Protein AF-A0A1V5VWA5-F1 (afdb_monomer)

Mean predicted aligned error: 16.29 Å

Structure (mmCIF, N/CA/C/O backbone):
data_AF-A0A1V5VWA5-F1
#
_entry.id   AF-A0A1V5VWA5-F1
#
loop_
_atom_site.group_PDB
_atom_site.id
_atom_site.type_symbol
_atom_site.label_atom_id
_atom_site.label_alt_id
_atom_site.label_comp_id
_atom_site.label_asym_id
_atom_site.label_entity_id
_atom_site.label_seq_id
_atom_site.pdbx_PDB_ins_code
_atom_site.Cartn_x
_atom_site.Cartn_y
_atom_site.Cartn_z
_atom_site.occupancy
_atom_site.B_iso_or_equiv
_atom_site.auth_seq_id
_atom_site.auth_comp_id
_atom_site.auth_asym_id
_atom_site.auth_atom_id
_atom_site.pdbx_PDB_model_num
ATOM 1 N N . MET A 1 1 ? 55.933 3.836 -79.580 1.00 39.06 1 MET A N 1
ATOM 2 C CA . MET A 1 1 ? 55.077 2.825 -78.925 1.00 39.06 1 MET A CA 1
ATOM 3 C C . MET A 1 1 ? 55.532 2.744 -77.473 1.00 39.06 1 MET A C 1
ATOM 5 O O . MET A 1 1 ? 56.683 2.405 -77.241 1.00 39.06 1 MET A O 1
ATOM 9 N N . TYR A 1 2 ? 54.707 3.218 -76.536 1.00 35.16 2 TYR A N 1
ATOM 10 C CA . TYR A 1 2 ? 55.051 3.360 -75.115 1.00 35.16 2 TYR A CA 1
ATOM 11 C C . TYR A 1 2 ? 54.759 2.062 -74.352 1.00 35.16 2 TYR A C 1
ATOM 13 O O . TYR A 1 2 ? 53.716 1.446 -74.555 1.00 35.16 2 TYR A O 1
ATOM 21 N N . GLN A 1 3 ? 55.692 1.661 -73.489 1.00 37.62 3 GLN A N 1
ATOM 22 C CA . GLN A 1 3 ? 55.556 0.546 -72.551 1.00 37.62 3 GLN A CA 1
ATOM 23 C C . GLN A 1 3 ? 54.723 0.991 -71.342 1.00 37.62 3 GLN A C 1
ATOM 25 O O . GLN A 1 3 ? 55.056 1.990 -70.708 1.00 37.62 3 GLN A O 1
ATOM 30 N N . PHE A 1 4 ? 53.697 0.221 -70.983 1.00 39.69 4 PHE A N 1
ATOM 31 C CA . PHE A 1 4 ? 53.051 0.301 -69.673 1.00 39.69 4 PHE A CA 1
ATOM 32 C C . PHE A 1 4 ? 53.067 -1.094 -69.046 1.00 39.69 4 PHE A C 1
ATOM 34 O O . PHE A 1 4 ? 52.320 -1.981 -69.455 1.00 39.69 4 PHE A O 1
ATOM 41 N N . GLN A 1 5 ? 53.945 -1.298 -68.062 1.00 42.41 5 GLN A N 1
ATOM 42 C CA . GLN A 1 5 ? 53.909 -2.476 -67.199 1.00 42.41 5 GLN A CA 1
ATOM 43 C C . GLN A 1 5 ? 52.698 -2.374 -66.266 1.00 42.41 5 GLN A C 1
ATOM 45 O O . GLN A 1 5 ? 52.614 -1.482 -65.421 1.00 42.41 5 GLN A O 1
ATOM 50 N N . LYS A 1 6 ? 51.754 -3.305 -66.411 1.00 40.16 6 LYS A N 1
ATOM 51 C CA . LYS A 1 6 ? 50.620 -3.472 -65.501 1.00 40.16 6 LYS A CA 1
ATOM 52 C C . LYS A 1 6 ? 51.063 -4.359 -64.333 1.00 40.16 6 LYS A C 1
ATOM 54 O O . LYS A 1 6 ? 51.075 -5.580 -64.454 1.00 40.16 6 LYS A O 1
ATOM 59 N N . ASN A 1 7 ? 51.437 -3.747 -63.209 1.00 40.97 7 ASN A N 1
ATOM 60 C CA . ASN A 1 7 ? 51.659 -4.471 -61.955 1.00 40.97 7 ASN A CA 1
ATOM 61 C C . ASN A 1 7 ? 50.328 -5.066 -61.478 1.00 40.97 7 ASN A C 1
ATOM 63 O O . ASN A 1 7 ? 49.482 -4.362 -60.929 1.00 40.97 7 ASN A O 1
ATOM 67 N N . THR A 1 8 ? 50.141 -6.362 -61.713 1.00 38.56 8 THR A N 1
ATOM 68 C CA . THR A 1 8 ? 49.009 -7.126 -61.186 1.00 38.56 8 THR A CA 1
ATOM 69 C C . THR A 1 8 ? 49.463 -7.711 -59.855 1.00 38.56 8 THR A C 1
ATOM 71 O O . THR A 1 8 ? 50.294 -8.612 -59.837 1.00 38.56 8 THR A O 1
ATOM 74 N N . LYS A 1 9 ? 48.997 -7.142 -58.739 1.00 38.94 9 LYS A N 1
ATOM 75 C CA . LYS A 1 9 ? 49.195 -7.747 -57.418 1.00 38.94 9 LYS A CA 1
ATOM 76 C C . LYS A 1 9 ? 48.182 -8.878 -57.265 1.00 38.94 9 LYS A C 1
ATOM 78 O O . LYS A 1 9 ? 46.990 -8.662 -57.472 1.00 38.94 9 LYS A O 1
ATOM 83 N N . GLU A 1 10 ? 48.687 -10.065 -56.956 1.00 39.09 10 GLU A N 1
ATOM 84 C CA . GLU A 1 10 ? 47.902 -11.242 -56.599 1.00 39.09 10 GLU A CA 1
ATOM 85 C C . GLU A 1 10 ? 46.971 -10.913 -55.425 1.00 39.09 10 GLU A C 1
ATOM 87 O O . GLU A 1 10 ? 47.389 -10.339 -54.419 1.00 39.09 10 GLU A O 1
ATOM 92 N N . SER A 1 11 ? 45.691 -11.243 -55.590 1.00 41.56 11 SER A N 1
ATOM 93 C CA . SER A 1 11 ? 44.671 -11.113 -54.557 1.00 41.56 11 SER A CA 1
ATOM 94 C C . SER A 1 11 ? 44.730 -12.356 -53.678 1.00 41.56 11 SER A C 1
ATOM 96 O O . SER A 1 11 ? 44.179 -13.394 -54.039 1.00 41.56 11 SER A O 1
ATOM 98 N N . THR A 1 12 ? 45.401 -12.275 -52.533 1.00 47.00 12 THR A N 1
ATOM 99 C CA . THR A 1 12 ? 45.178 -13.233 -51.450 1.00 47.00 12 THR A CA 1
ATOM 100 C C . THR A 1 12 ? 43.812 -12.926 -50.855 1.00 47.00 12 THR A C 1
ATOM 102 O O . THR A 1 12 ? 43.622 -11.919 -50.176 1.00 47.00 12 THR A O 1
ATOM 105 N N . ASP A 1 13 ? 42.847 -13.776 -51.188 1.00 48.12 13 ASP A N 1
ATOM 106 C CA . ASP A 1 13 ? 41.480 -13.760 -50.683 1.00 48.12 13 ASP A CA 1
ATOM 107 C C . ASP A 1 13 ? 41.484 -14.061 -49.174 1.00 48.12 13 ASP A C 1
ATOM 109 O O . ASP A 1 13 ? 41.321 -15.193 -48.724 1.00 48.12 13 ASP A O 1
ATOM 113 N N . THR A 1 14 ? 41.761 -13.043 -48.359 1.00 49.44 14 THR A N 1
ATOM 114 C CA . THR A 1 14 ? 41.404 -13.059 -46.941 1.00 49.44 14 THR A CA 1
ATOM 115 C C . THR A 1 14 ? 39.908 -12.824 -46.853 1.00 49.44 14 THR A C 1
ATOM 117 O O . THR A 1 14 ? 39.456 -11.682 -46.754 1.00 49.44 14 THR A O 1
ATOM 120 N N . THR A 1 15 ? 39.137 -13.909 -46.887 1.00 46.50 15 THR A N 1
ATOM 121 C CA . THR A 1 15 ? 37.732 -13.882 -46.487 1.00 46.50 15 THR A CA 1
ATOM 122 C C . THR A 1 15 ? 37.683 -13.441 -45.025 1.00 46.50 15 THR A C 1
ATOM 124 O O . THR A 1 15 ? 37.960 -14.215 -44.108 1.00 46.50 15 THR A O 1
ATOM 127 N N . VAL A 1 16 ? 37.398 -12.160 -44.797 1.00 48.75 16 VAL A N 1
ATOM 128 C CA . VAL A 1 16 ? 37.129 -11.630 -43.462 1.00 48.75 16 VAL A CA 1
ATOM 129 C C . VAL A 1 16 ? 35.810 -12.249 -43.016 1.00 48.75 16 VAL A C 1
ATOM 131 O O . VAL A 1 16 ? 34.738 -11.854 -43.470 1.00 48.75 16 VAL A O 1
ATOM 134 N N . VAL A 1 17 ? 35.885 -13.267 -42.160 1.00 53.00 17 VAL A N 1
ATOM 135 C CA . VAL A 1 17 ? 34.711 -13.786 -41.462 1.00 53.00 17 VAL A CA 1
ATOM 136 C C . VAL A 1 17 ? 34.315 -12.726 -40.443 1.00 53.00 17 VAL A C 1
ATOM 138 O O . VAL A 1 17 ? 34.928 -12.601 -39.384 1.00 53.00 17 VAL A O 1
ATOM 141 N N . TYR A 1 18 ? 33.313 -11.922 -40.788 1.00 49.72 18 TYR A N 1
ATOM 142 C CA . TYR A 1 18 ? 32.659 -11.059 -39.817 1.00 49.72 18 TYR A CA 1
ATOM 143 C C . TYR A 1 18 ? 31.981 -11.958 -38.774 1.00 49.72 18 TYR A C 1
ATOM 145 O O . TYR A 1 18 ? 31.230 -12.858 -39.162 1.00 49.72 18 TYR A O 1
ATOM 153 N N . PRO A 1 19 ? 32.233 -11.770 -37.467 1.00 48.94 19 PRO A N 1
ATOM 154 C CA . PRO A 1 19 ? 31.490 -12.496 -36.450 1.00 48.94 19 PRO A CA 1
ATOM 155 C C . PRO A 1 19 ? 29.997 -12.182 -36.613 1.00 48.94 19 PRO A C 1
ATOM 157 O O . PRO A 1 19 ? 29.587 -11.027 -36.584 1.00 48.94 19 PRO A O 1
ATOM 160 N N . THR A 1 20 ? 29.183 -13.221 -36.798 1.00 52.25 20 THR A N 1
ATOM 161 C CA . THR A 1 20 ? 27.718 -13.156 -36.968 1.00 52.25 20 THR A CA 1
ATOM 162 C C . THR A 1 20 ? 26.960 -12.828 -35.678 1.00 52.25 20 THR A C 1
ATOM 164 O O . THR A 1 20 ? 25.744 -12.991 -35.619 1.00 52.25 20 THR A O 1
ATOM 167 N N . SER A 1 21 ? 27.645 -12.386 -34.625 1.00 49.62 21 SER A N 1
ATOM 168 C CA . SER A 1 21 ? 26.987 -11.816 -33.455 1.00 49.62 21 SER A CA 1
ATOM 169 C C . SER A 1 21 ? 26.720 -10.343 -33.739 1.00 49.62 21 SER A C 1
ATOM 171 O O . SER A 1 21 ? 27.591 -9.495 -33.543 1.00 49.62 21 SER A O 1
ATOM 173 N N . ASP A 1 22 ? 25.528 -10.065 -34.253 1.00 52.22 22 ASP A N 1
ATOM 174 C CA . ASP A 1 22 ? 24.987 -8.716 -34.346 1.00 52.22 22 ASP A CA 1
ATOM 17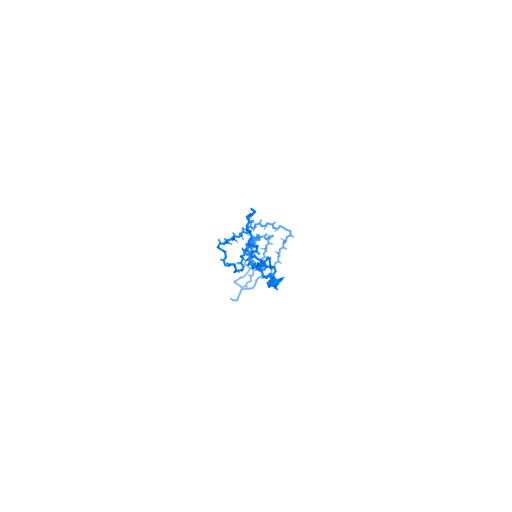5 C C . ASP A 1 22 ? 25.103 -8.029 -32.964 1.00 52.22 22 ASP A C 1
ATOM 177 O O . ASP A 1 22 ? 24.532 -8.533 -31.991 1.00 52.22 22 ASP A O 1
ATOM 181 N N . PRO A 1 23 ? 25.847 -6.915 -32.827 1.00 47.56 23 PRO A N 1
ATOM 182 C CA . PRO A 1 23 ? 25.954 -6.186 -31.563 1.00 47.56 23 PRO A CA 1
ATOM 183 C C . PRO A 1 23 ? 24.625 -5.534 -31.140 1.00 47.56 23 PRO A C 1
ATOM 185 O O . PRO A 1 23 ? 24.562 -4.919 -30.078 1.00 47.56 23 PRO A O 1
ATOM 188 N N . ALA A 1 24 ? 23.561 -5.664 -31.941 1.00 48.69 24 ALA A N 1
ATOM 189 C CA . ALA A 1 24 ? 22.227 -5.165 -31.632 1.00 48.69 24 ALA A CA 1
ATOM 190 C C . ALA A 1 24 ? 21.428 -6.016 -30.623 1.00 48.69 24 ALA A C 1
ATOM 192 O O . ALA A 1 24 ? 20.302 -5.641 -30.293 1.00 48.69 24 ALA A O 1
ATOM 193 N N . TYR A 1 25 ? 21.972 -7.115 -30.081 1.00 46.72 25 TYR A N 1
ATOM 194 C CA . TYR A 1 25 ? 21.389 -7.748 -28.888 1.00 46.72 25 TYR A CA 1
ATOM 195 C C . TYR A 1 25 ? 21.770 -6.951 -27.637 1.00 46.72 25 TYR A C 1
ATOM 197 O O . TYR A 1 25 ? 22.625 -7.327 -26.841 1.00 46.72 25 TYR A O 1
ATOM 205 N N . GLN A 1 26 ? 21.131 -5.793 -27.514 1.00 53.62 26 GLN A N 1
ATOM 206 C CA . GLN A 1 26 ? 21.239 -4.895 -26.380 1.00 53.62 26 GLN A CA 1
ATOM 207 C C . GLN A 1 26 ? 20.485 -5.527 -25.199 1.00 53.62 26 GLN A C 1
ATOM 209 O O . GLN A 1 26 ? 19.254 -5.546 -25.180 1.00 53.62 26 GLN A O 1
ATOM 214 N N . GLU A 1 27 ? 21.205 -6.088 -24.223 1.00 54.00 27 GLU A N 1
ATOM 215 C CA . GLU A 1 27 ? 20.581 -6.517 -22.969 1.00 54.00 27 GLU A CA 1
ATOM 216 C C . GLU A 1 27 ? 20.116 -5.274 -22.199 1.00 54.00 27 GLU A C 1
ATOM 218 O O . GLU A 1 27 ? 20.910 -4.480 -21.689 1.00 54.00 27 GLU A O 1
ATOM 223 N N . LEU A 1 28 ? 18.798 -5.083 -22.162 1.00 61.59 28 LEU A N 1
ATOM 224 C CA . LEU A 1 28 ? 18.144 -4.030 -21.398 1.00 61.59 28 LEU A CA 1
ATOM 225 C C . LEU A 1 28 ? 17.888 -4.542 -19.983 1.00 61.59 28 LEU A C 1
ATOM 227 O O . LEU A 1 28 ? 17.093 -5.464 -19.782 1.00 61.59 28 LEU A O 1
ATOM 231 N N . THR A 1 29 ? 18.506 -3.916 -18.987 1.00 65.50 29 THR A N 1
ATOM 232 C CA . THR A 1 29 ? 18.150 -4.180 -17.591 1.00 65.50 29 THR A CA 1
ATOM 233 C C . THR A 1 29 ? 17.005 -3.261 -17.201 1.00 65.50 29 THR A C 1
ATOM 235 O O . THR A 1 29 ? 17.116 -2.041 -17.309 1.00 65.50 29 THR A O 1
ATOM 238 N N . THR A 1 30 ? 15.896 -3.846 -16.742 1.00 72.25 30 THR A N 1
ATOM 239 C CA . THR A 1 30 ? 14.743 -3.089 -16.240 1.00 72.25 30 THR A CA 1
ATOM 240 C C . THR A 1 30 ? 14.623 -3.263 -14.732 1.00 72.25 30 THR A C 1
ATOM 242 O O . THR A 1 30 ? 14.401 -4.371 -14.244 1.00 72.25 30 THR A O 1
ATOM 245 N N . HIS A 1 31 ? 14.717 -2.164 -13.990 1.00 76.62 31 HIS A N 1
ATOM 246 C CA . HIS A 1 31 ? 14.428 -2.133 -12.557 1.00 76.62 31 HIS A CA 1
ATOM 247 C C . HIS A 1 31 ? 13.035 -1.557 -12.329 1.00 76.62 31 HIS A C 1
ATOM 249 O O . HIS A 1 31 ? 12.760 -0.444 -12.770 1.00 76.62 31 HIS A O 1
ATOM 255 N N . ILE A 1 32 ? 12.171 -2.299 -11.631 1.00 79.12 32 ILE A N 1
ATOM 256 C CA . ILE A 1 32 ? 10.800 -1.880 -11.319 1.00 79.12 32 ILE A CA 1
ATOM 257 C C . ILE A 1 32 ? 10.650 -1.749 -9.803 1.00 79.12 32 ILE A C 1
ATOM 259 O O . ILE A 1 32 ? 10.885 -2.706 -9.066 1.00 79.12 32 ILE A O 1
ATOM 263 N N . VAL A 1 33 ? 10.226 -0.574 -9.343 1.00 82.62 33 VAL A N 1
ATOM 264 C CA . VAL A 1 33 ? 9.825 -0.322 -7.954 1.00 82.62 33 VAL A CA 1
ATOM 265 C C . VAL A 1 33 ? 8.340 0.014 -7.942 1.00 82.62 33 VAL A C 1
ATOM 267 O O . VAL A 1 33 ? 7.919 0.972 -8.590 1.00 82.62 33 VAL A O 1
ATOM 270 N N . ASN A 1 34 ? 7.566 -0.761 -7.181 1.00 82.06 34 ASN A N 1
ATOM 271 C CA . ASN A 1 34 ? 6.132 -0.557 -7.003 1.00 82.06 34 ASN A CA 1
ATOM 272 C C . ASN A 1 34 ? 5.857 -0.160 -5.550 1.00 82.06 34 ASN A C 1
ATOM 274 O O . ASN A 1 34 ? 6.200 -0.899 -4.626 1.00 82.06 34 ASN A O 1
ATOM 278 N N . ILE A 1 35 ? 5.230 0.993 -5.349 1.00 86.19 35 ILE A N 1
ATOM 279 C CA . ILE A 1 35 ? 4.772 1.464 -4.040 1.00 86.19 35 ILE A CA 1
ATOM 280 C C . ILE A 1 35 ? 3.248 1.512 -4.081 1.00 86.19 35 ILE A C 1
ATOM 282 O O . ILE A 1 35 ? 2.666 2.119 -4.976 1.00 86.19 35 ILE A O 1
ATOM 286 N N . SER A 1 36 ? 2.594 0.886 -3.107 1.00 87.06 36 SER A N 1
ATOM 287 C CA . SER A 1 36 ? 1.136 0.896 -2.973 1.00 87.06 36 SER A CA 1
ATOM 288 C C . SER A 1 36 ? 0.717 1.548 -1.659 1.00 87.06 36 SER A C 1
ATOM 290 O O . SER A 1 36 ? 1.176 1.137 -0.593 1.00 87.06 36 SER A O 1
ATOM 292 N N . LEU A 1 37 ? -0.178 2.530 -1.733 1.00 88.19 37 LEU A N 1
ATOM 293 C CA . LEU A 1 37 ? -0.775 3.217 -0.588 1.00 88.19 37 LEU A CA 1
ATOM 294 C C . LEU A 1 37 ? -2.258 2.849 -0.483 1.00 88.19 37 LEU A C 1
ATOM 296 O O . LEU A 1 37 ? -3.004 3.000 -1.446 1.00 88.19 37 LEU A O 1
ATOM 300 N N . PHE A 1 38 ? -2.681 2.389 0.695 1.00 90.31 38 PHE A N 1
ATOM 301 C CA . PHE A 1 38 ? -4.062 1.989 0.980 1.00 90.31 38 PHE A CA 1
ATOM 302 C C . PHE A 1 38 ? -4.662 2.957 2.004 1.00 90.31 38 PHE A C 1
ATOM 304 O O . PHE A 1 38 ? -4.340 2.849 3.192 1.00 90.31 38 PHE A O 1
ATOM 311 N N . PRO A 1 39 ? -5.490 3.931 1.589 1.00 90.50 39 PRO A N 1
ATOM 312 C CA . PRO A 1 39 ? -6.125 4.829 2.538 1.00 90.50 39 PRO A CA 1
ATOM 313 C C . PRO A 1 39 ? -7.183 4.068 3.345 1.00 90.50 39 PRO A 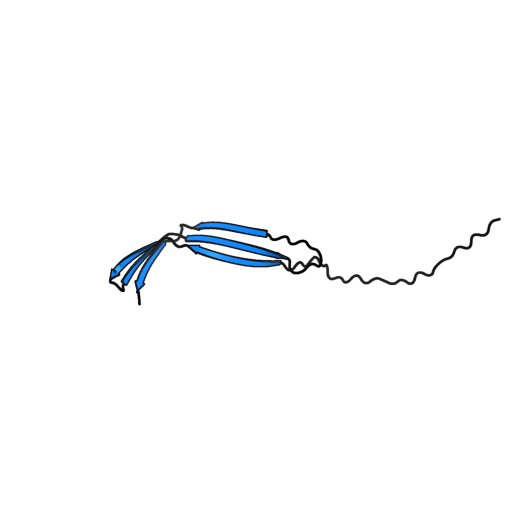C 1
ATOM 315 O O . PRO A 1 39 ? -7.988 3.304 2.811 1.00 90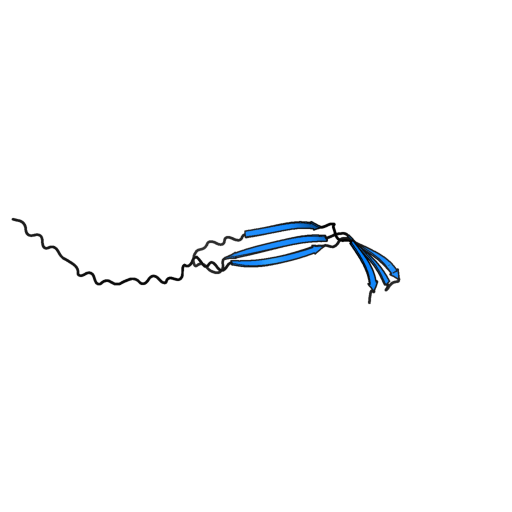.50 39 PRO A O 1
ATOM 318 N N . GLY A 1 40 ? -7.177 4.275 4.658 1.00 92.38 40 GLY A N 1
ATOM 319 C CA . GLY A 1 40 ? -8.063 3.576 5.575 1.00 92.38 40 GLY A CA 1
ATOM 320 C C . GLY A 1 40 ? -8.061 4.184 6.968 1.00 92.38 40 GLY A C 1
ATOM 321 O O . GLY A 1 40 ? -7.277 5.086 7.269 1.00 92.38 40 GLY A O 1
ATOM 322 N N . PHE A 1 41 ? -8.946 3.683 7.823 1.00 94.62 41 PHE A N 1
ATOM 323 C CA . PHE A 1 41 ? -9.035 4.077 9.224 1.00 94.62 41 PHE A CA 1
ATOM 324 C C . PHE A 1 41 ? -9.080 2.850 10.131 1.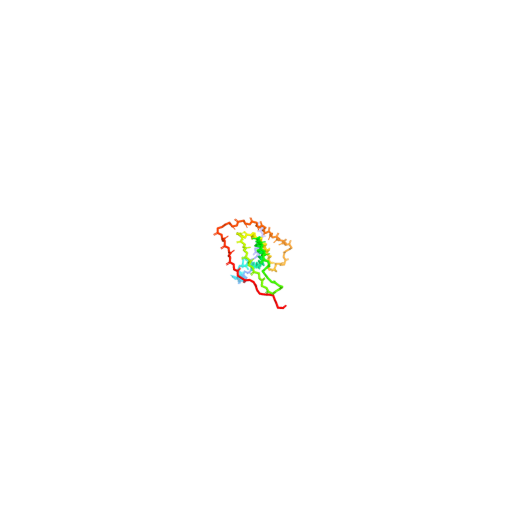00 94.62 41 PHE A C 1
ATOM 326 O O . PHE A 1 41 ? -9.594 1.794 9.757 1.00 94.62 41 PHE A O 1
ATOM 333 N N . VAL A 1 42 ? -8.570 3.009 11.354 1.00 96.12 42 VAL A N 1
ATOM 334 C CA . VAL A 1 42 ? -8.681 1.994 12.403 1.00 96.12 42 VAL A CA 1
ATOM 335 C C . VAL A 1 42 ? -9.407 2.576 13.604 1.00 96.12 42 VAL A C 1
ATOM 337 O O . VAL A 1 42 ? -8.951 3.543 14.213 1.00 96.12 42 VAL A O 1
ATOM 340 N N . TYR A 1 43 ? -10.524 1.957 13.966 1.00 96.06 43 TYR A N 1
ATOM 341 C CA . TYR A 1 43 ? -11.253 2.237 15.190 1.00 96.06 43 TYR A CA 1
ATOM 342 C C . TYR A 1 43 ? -10.778 1.298 16.300 1.00 96.06 43 TYR A C 1
ATOM 344 O O . TYR A 1 43 ? -10.983 0.088 16.227 1.00 96.06 43 TYR A O 1
ATOM 352 N N . LYS A 1 44 ? -10.130 1.834 17.336 1.00 96.56 44 LYS A N 1
ATOM 353 C CA . LYS A 1 44 ? -9.649 1.031 18.468 1.00 96.56 44 LYS A CA 1
ATOM 354 C C . LYS A 1 44 ? -10.802 0.722 19.423 1.00 96.56 44 LYS A C 1
ATOM 356 O O . LYS A 1 44 ? -11.356 1.636 20.023 1.00 96.56 44 LYS A O 1
ATOM 361 N N . VAL A 1 45 ? -11.123 -0.560 19.588 1.00 95.31 45 VAL A N 1
ATOM 362 C CA . VAL A 1 45 ? -12.116 -1.038 20.570 1.00 95.31 45 VAL A CA 1
ATOM 363 C C . VAL A 1 45 ? -11.474 -1.322 21.931 1.00 95.31 45 VAL A C 1
ATOM 365 O O . VAL A 1 45 ? -12.142 -1.273 22.959 1.00 95.31 45 VAL A O 1
ATOM 368 N N . SER A 1 46 ? -10.168 -1.596 21.961 1.00 94.44 46 SER A N 1
ATOM 369 C CA . SER A 1 46 ? -9.367 -1.721 23.181 1.00 94.44 46 SER A CA 1
ATOM 370 C C . SER A 1 46 ? -7.910 -1.326 22.894 1.00 94.44 46 SER A C 1
ATOM 372 O O . SER A 1 46 ? -7.555 -1.120 21.731 1.00 94.44 46 SER A O 1
ATOM 374 N N . PRO A 1 47 ? -7.021 -1.249 23.904 1.00 94.56 47 PRO A N 1
ATOM 375 C CA . PRO A 1 47 ? -5.600 -0.981 23.666 1.00 94.56 47 PRO A CA 1
ATOM 376 C C . PRO A 1 47 ? -4.937 -1.974 22.702 1.00 94.56 47 PRO A C 1
ATOM 378 O O . PRO A 1 47 ? -3.970 -1.616 22.035 1.00 94.56 47 PRO A O 1
ATOM 381 N N . LYS A 1 48 ? -5.469 -3.202 22.619 1.00 95.75 48 LYS A N 1
ATOM 382 C CA . LYS A 1 48 ? -4.926 -4.288 21.797 1.00 95.75 48 LYS A CA 1
ATOM 383 C C . LYS A 1 48 ? -5.794 -4.670 20.606 1.00 95.75 48 LYS A C 1
ATOM 385 O O . LYS A 1 48 ? -5.339 -5.443 19.779 1.00 95.75 48 LYS A O 1
ATOM 390 N N . LEU A 1 49 ? -7.023 -4.171 20.502 1.00 96.25 49 LEU A N 1
ATOM 391 C CA . LEU A 1 49 ? -7.971 -4.573 19.463 1.00 96.25 49 LEU A CA 1
ATOM 392 C C . LEU A 1 49 ? -8.510 -3.356 18.718 1.00 96.25 49 LEU A C 1
ATOM 394 O O . LEU A 1 49 ? -8.868 -2.344 19.324 1.00 96.25 49 LEU A O 1
ATOM 398 N N . GLY A 1 50 ? -8.640 -3.482 17.404 1.00 96.44 50 GLY A N 1
ATOM 399 C CA . G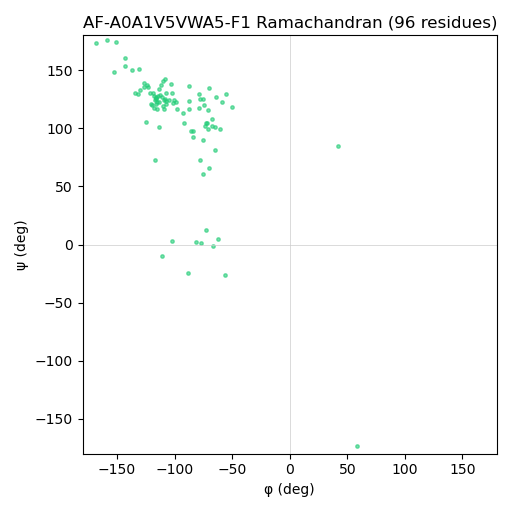LY A 1 50 ? -9.288 -2.489 16.561 1.00 96.44 50 GLY A CA 1
ATOM 400 C C . GLY A 1 50 ? -10.093 -3.115 15.432 1.00 96.44 50 GLY A C 1
ATOM 401 O O . GLY A 1 50 ? -9.883 -4.265 15.061 1.00 96.44 50 GLY A O 1
ATOM 402 N N . ILE A 1 51 ? -11.017 -2.340 14.883 1.00 96.62 51 ILE A N 1
ATOM 403 C CA . ILE A 1 51 ? -11.698 -2.614 13.622 1.00 96.62 51 ILE A CA 1
ATOM 404 C C . ILE A 1 51 ? -11.029 -1.721 12.582 1.00 96.62 51 ILE A C 1
ATOM 406 O O . ILE A 1 51 ? -10.988 -0.503 12.750 1.00 96.62 51 ILE A O 1
ATOM 410 N N . GLN A 1 52 ? -10.480 -2.313 11.531 1.00 96.19 52 GLN A N 1
ATOM 411 C CA . GLN A 1 52 ? -9.824 -1.596 10.444 1.00 96.19 52 GLN A CA 1
ATOM 412 C C . GLN A 1 52 ? -10.675 -1.650 9.181 1.00 96.19 52 GLN A C 1
ATOM 414 O O . GLN A 1 52 ? -11.272 -2.679 8.865 1.00 96.19 52 GLN A O 1
ATOM 419 N N . SER A 1 53 ? -10.691 -0.554 8.435 1.00 95.56 53 SER A N 1
ATOM 420 C CA . SER A 1 53 ? -11.213 -0.545 7.075 1.00 95.56 53 SER A CA 1
ATOM 421 C C . SER A 1 53 ? -10.306 0.255 6.152 1.00 95.56 53 SER A C 1
ATOM 423 O O . SER A 1 53 ? -9.636 1.190 6.594 1.00 95.56 53 SER A O 1
ATOM 425 N N . SER A 1 54 ? -10.270 -0.118 4.879 1.00 93.88 54 SER A N 1
ATOM 426 C CA . SER A 1 54 ? -9.576 0.630 3.832 1.00 93.88 54 SER A CA 1
ATOM 427 C C . SER A 1 54 ? -10.360 0.581 2.527 1.00 93.88 54 SER A C 1
ATOM 429 O O . SER A 1 54 ? -11.144 -0.342 2.290 1.00 93.88 54 SER A O 1
ATOM 431 N N . ILE A 1 55 ? -10.174 1.605 1.697 1.00 92.31 55 ILE A N 1
ATOM 432 C CA . ILE A 1 55 ? -10.847 1.732 0.406 1.00 92.31 55 ILE A CA 1
ATOM 433 C C . ILE A 1 55 ? -9.841 2.076 -0.680 1.00 92.31 55 ILE A C 1
ATOM 435 O O . ILE A 1 55 ? -9.068 3.022 -0.558 1.00 92.31 55 ILE A O 1
ATOM 439 N N . GLY A 1 56 ? -9.892 1.313 -1.760 1.00 88.06 56 GLY A N 1
ATOM 440 C CA . GLY A 1 56 ? -9.029 1.479 -2.907 1.00 88.06 56 GLY A CA 1
ATOM 441 C C . GLY A 1 56 ? -7.541 1.375 -2.587 1.00 88.06 56 GLY A C 1
ATOM 442 O O . GLY A 1 56 ? -7.096 1.047 -1.481 1.00 88.06 56 GLY A O 1
ATOM 443 N N . ASN A 1 57 ? -6.754 1.673 -3.607 1.00 87.12 57 ASN A N 1
ATOM 444 C CA . ASN A 1 57 ? -5.313 1.759 -3.534 1.00 87.12 57 ASN A CA 1
ATOM 445 C C . ASN A 1 57 ? -4.751 2.718 -4.578 1.00 87.12 57 ASN A C 1
ATOM 447 O O . ASN A 1 57 ? -5.274 2.893 -5.680 1.00 87.12 57 ASN A O 1
ATOM 451 N N . ILE A 1 58 ? -3.647 3.343 -4.190 1.00 85.38 58 ILE A N 1
ATOM 452 C CA . ILE A 1 58 ? -2.855 4.223 -5.035 1.00 85.38 58 ILE A CA 1
ATOM 453 C C . ILE A 1 58 ? -1.558 3.492 -5.347 1.00 85.38 58 ILE A C 1
ATOM 455 O O . ILE A 1 58 ? -0.783 3.197 -4.436 1.00 85.38 58 ILE A O 1
ATOM 459 N N . PHE A 1 59 ? -1.333 3.191 -6.620 1.00 85.88 59 PHE A N 1
ATOM 460 C CA . PHE A 1 59 ? -0.123 2.535 -7.097 1.00 85.88 59 PHE A CA 1
ATOM 461 C C . PHE A 1 59 ? 0.812 3.547 -7.742 1.00 85.88 59 PHE A C 1
ATOM 463 O O . PHE A 1 59 ? 0.404 4.299 -8.626 1.00 85.88 59 PHE A O 1
ATOM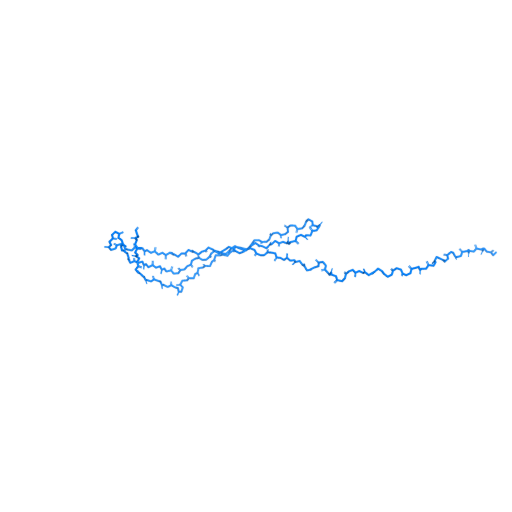 470 N N . PHE A 1 60 ? 2.071 3.516 -7.324 1.00 83.44 60 PHE A N 1
ATOM 471 C CA . PHE A 1 60 ? 3.169 4.265 -7.909 1.00 83.44 60 PHE A CA 1
ATOM 472 C C . PHE A 1 60 ? 4.156 3.264 -8.488 1.00 83.44 60 PHE A C 1
ATOM 474 O O . PHE A 1 60 ? 4.755 2.488 -7.741 1.00 83.44 60 PHE A O 1
ATOM 481 N N . ASN A 1 61 ? 4.337 3.304 -9.803 1.00 78.31 61 ASN A N 1
ATOM 482 C CA . ASN A 1 61 ? 5.291 2.445 -10.490 1.00 78.31 61 ASN A CA 1
ATOM 483 C C . ASN A 1 61 ? 6.410 3.314 -11.057 1.00 78.31 61 ASN A C 1
ATOM 485 O O . ASN A 1 61 ? 6.148 4.301 -11.752 1.00 78.31 61 ASN A O 1
ATOM 489 N N . ASN A 1 62 ? 7.648 2.936 -10.760 1.00 76.62 62 ASN A N 1
ATOM 490 C CA . ASN A 1 62 ? 8.842 3.504 -11.367 1.00 76.62 62 ASN A CA 1
ATOM 491 C C . ASN A 1 62 ? 9.592 2.380 -12.082 1.00 76.62 62 ASN A C 1
ATOM 493 O O . ASN A 1 62 ? 9.981 1.405 -11.437 1.00 76.62 62 ASN A O 1
ATOM 497 N N . SER A 1 63 ? 9.777 2.517 -13.396 1.00 74.44 63 SER A N 1
ATOM 498 C CA . SER A 1 63 ? 10.632 1.624 -14.176 1.00 74.44 63 SER A CA 1
ATOM 499 C C . SER A 1 63 ? 11.809 2.395 -14.758 1.00 74.44 63 SER A C 1
ATOM 501 O O . SER A 1 63 ? 11.594 3.363 -15.496 1.00 74.44 63 SER A O 1
ATOM 503 N N . ILE A 1 64 ? 13.025 1.932 -14.483 1.00 74.19 64 ILE A N 1
ATOM 504 C CA . ILE A 1 64 ? 14.250 2.448 -15.096 1.00 74.19 64 ILE A CA 1
ATOM 505 C C . ILE A 1 64 ? 14.775 1.383 -16.048 1.00 74.19 64 ILE A C 1
ATOM 507 O O . ILE A 1 64 ? 15.000 0.245 -15.632 1.00 74.19 64 ILE A O 1
ATOM 511 N N . ILE A 1 65 ? 14.957 1.765 -17.309 1.00 71.94 65 ILE A N 1
ATOM 512 C CA . ILE A 1 65 ? 15.587 0.930 -18.329 1.00 71.94 65 ILE A CA 1
ATOM 513 C C . ILE A 1 65 ? 16.998 1.469 -18.560 1.00 71.94 65 ILE A C 1
ATOM 515 O O . ILE A 1 65 ? 17.163 2.657 -18.857 1.00 71.94 65 ILE A O 1
ATOM 519 N N . GLU A 1 66 ? 17.998 0.605 -18.404 1.00 66.25 66 GLU A N 1
ATOM 520 C CA . GLU A 1 66 ? 19.408 0.934 -18.624 1.00 66.25 66 GLU A CA 1
ATOM 521 C C . GLU A 1 66 ? 20.022 -0.030 -19.647 1.00 66.25 66 GLU A C 1
ATOM 523 O O . GLU A 1 66 ? 19.777 -1.240 -19.615 1.00 66.25 66 GLU A O 1
ATOM 528 N N . ASN A 1 67 ? 20.821 0.516 -20.567 1.00 63.34 67 ASN A N 1
ATOM 529 C CA . ASN A 1 67 ? 21.576 -0.274 -21.535 1.00 63.34 67 ASN A CA 1
ATOM 530 C C . ASN A 1 67 ? 22.772 -0.920 -20.838 1.00 63.34 67 ASN A C 1
ATOM 532 O O . ASN A 1 67 ? 23.605 -0.208 -20.269 1.00 63.34 67 ASN A O 1
ATOM 536 N N . GLN A 1 68 ? 22.913 -2.242 -20.929 1.00 56.59 68 GLN A N 1
ATOM 537 C CA . GLN A 1 68 ? 24.164 -2.870 -20.530 1.00 56.59 68 GLN A CA 1
A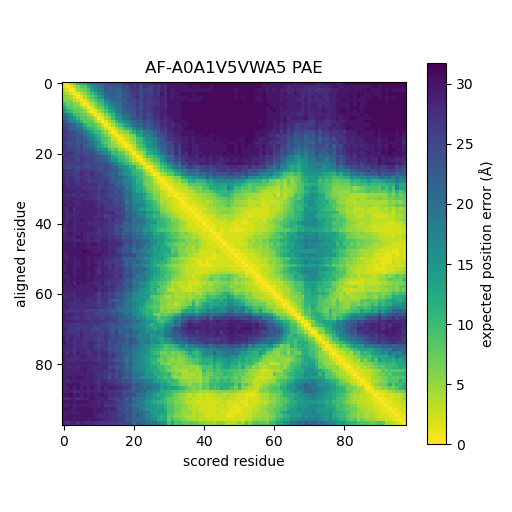TOM 538 C C . GLN A 1 68 ? 25.246 -2.621 -21.589 1.00 56.59 68 GLN A C 1
ATOM 540 O O . GLN A 1 68 ? 25.108 -2.997 -22.749 1.00 56.59 68 GLN A O 1
ATOM 545 N N . SER A 1 69 ? 26.325 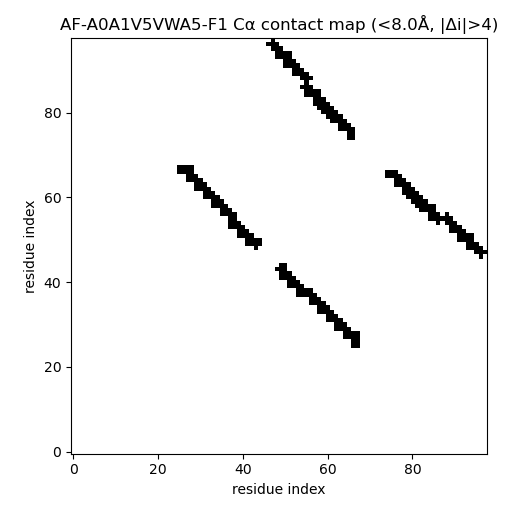-1.968 -21.151 1.00 56.56 69 SER A N 1
ATOM 546 C CA . SER A 1 69 ? 27.675 -2.006 -21.723 1.00 56.56 69 SER A CA 1
ATOM 547 C C . SER A 1 69 ? 27.783 -1.956 -23.258 1.00 56.56 69 SER A C 1
ATOM 549 O O . SER A 1 69 ? 28.021 -2.972 -23.910 1.00 56.56 69 SER A O 1
ATOM 551 N N . LEU A 1 70 ? 27.770 -0.750 -23.830 1.00 53.28 70 LEU A N 1
ATOM 552 C CA . LEU A 1 70 ? 28.383 -0.491 -25.136 1.00 53.28 70 LEU A CA 1
ATOM 553 C C . LEU A 1 70 ? 29.626 0.384 -24.938 1.00 53.28 70 LEU A C 1
ATOM 555 O O . LEU A 1 70 ? 29.606 1.335 -24.165 1.00 53.28 70 LEU A O 1
ATOM 559 N N . LEU A 1 71 ? 30.691 0.103 -25.697 1.00 54.97 71 LEU A N 1
ATOM 560 C CA . LEU A 1 71 ? 31.908 0.932 -25.830 1.00 54.97 71 LEU A CA 1
ATOM 561 C C . LEU A 1 71 ? 31.638 2.334 -26.421 1.00 54.97 71 LEU A C 1
ATOM 563 O O . LEU A 1 71 ? 32.570 3.083 -26.704 1.00 54.97 71 LEU A O 1
ATOM 567 N N . TYR A 1 72 ? 30.369 2.673 -26.641 1.00 51.72 72 TYR A N 1
ATOM 568 C CA . TYR A 1 72 ? 29.902 3.948 -27.147 1.00 51.72 72 TYR A CA 1
ATOM 569 C C . TYR A 1 72 ? 29.052 4.618 -26.069 1.00 51.72 72 TYR A C 1
ATOM 571 O O . TYR A 1 72 ? 28.103 4.024 -25.559 1.00 51.72 72 TYR A O 1
ATOM 579 N N . ASP A 1 73 ? 29.410 5.857 -25.749 1.00 51.62 73 ASP A N 1
ATOM 580 C CA . ASP A 1 73 ? 28.836 6.706 -24.703 1.00 51.62 73 ASP A CA 1
ATOM 581 C C . ASP A 1 73 ? 27.411 7.169 -25.068 1.00 51.62 73 ASP A C 1
ATOM 583 O O . ASP A 1 73 ? 27.158 8.334 -25.365 1.00 51.62 73 ASP A O 1
ATOM 587 N N . ASN A 1 74 ? 26.469 6.228 -25.142 1.00 53.78 74 ASN A N 1
ATOM 588 C CA . ASN A 1 74 ? 25.051 6.509 -25.353 1.00 53.78 74 ASN A CA 1
ATOM 589 C C . ASN A 1 74 ? 24.254 6.043 -24.128 1.00 53.78 74 ASN A C 1
ATOM 591 O O . ASN A 1 74 ? 23.562 5.020 -24.138 1.00 53.78 74 ASN A O 1
ATOM 595 N N . HIS A 1 75 ? 24.406 6.797 -23.038 1.00 54.38 75 HIS A N 1
ATOM 596 C CA . HIS A 1 75 ? 23.721 6.606 -21.758 1.00 54.38 75 HIS A CA 1
ATOM 597 C C . HIS A 1 75 ? 22.252 7.062 -21.818 1.00 54.38 75 HIS A C 1
ATOM 599 O O . HIS A 1 75 ? 21.824 7.956 -21.086 1.00 54.38 75 HIS A O 1
ATOM 605 N N . ASN A 1 76 ? 21.453 6.445 -22.687 1.00 57.72 76 ASN A N 1
ATOM 606 C CA . ASN A 1 76 ? 20.013 6.682 -22.703 1.00 57.72 76 ASN A CA 1
ATOM 607 C C . ASN A 1 76 ? 19.366 5.989 -21.501 1.00 57.72 76 ASN A C 1
ATOM 609 O O . ASN A 1 76 ? 19.159 4.778 -21.498 1.00 57.72 76 ASN A O 1
ATOM 613 N N . LYS A 1 77 ? 19.056 6.782 -20.472 1.00 60.62 77 LYS A N 1
ATOM 614 C CA . LYS A 1 77 ? 18.257 6.376 -19.316 1.00 60.62 77 LYS A CA 1
ATOM 615 C C . LYS A 1 77 ? 16.820 6.830 -19.533 1.00 60.62 77 LYS A C 1
ATOM 617 O O . LYS A 1 77 ? 16.551 8.030 -19.600 1.00 60.62 77 LYS A O 1
ATOM 622 N N . THR A 1 78 ? 15.894 5.882 -19.629 1.00 65.31 78 THR A N 1
ATOM 623 C CA . THR A 1 78 ? 14.459 6.179 -19.709 1.00 65.31 78 THR A CA 1
ATOM 624 C C . THR A 1 78 ? 13.800 5.808 -18.389 1.00 65.31 78 THR A C 1
ATOM 626 O O . THR A 1 78 ? 13.849 4.653 -17.966 1.00 65.31 78 THR A O 1
ATOM 629 N N . SER A 1 79 ? 13.185 6.800 -17.746 1.00 67.75 79 SER A N 1
ATOM 630 C CA . SER A 1 79 ? 12.394 6.621 -16.528 1.00 67.75 79 SER A CA 1
ATOM 631 C C . SER A 1 79 ? 10.919 6.796 -16.861 1.00 67.75 79 SER A C 1
ATOM 633 O O . SER A 1 79 ? 10.530 7.846 -17.374 1.00 67.75 79 SER A O 1
ATOM 635 N N . ASN A 1 80 ? 10.097 5.801 -16.533 1.00 73.19 80 ASN A N 1
ATOM 636 C CA . ASN A 1 80 ? 8.642 5.922 -16.615 1.00 73.19 80 ASN A CA 1
ATOM 637 C C . ASN A 1 80 ? 8.056 6.007 -15.208 1.00 73.19 80 ASN A C 1
ATOM 639 O O . ASN A 1 80 ? 8.352 5.165 -14.358 1.00 73.19 80 ASN A O 1
ATOM 643 N N . TYR A 1 81 ? 7.200 7.004 -14.994 1.00 77.50 81 TYR A N 1
ATOM 644 C CA . TYR A 1 81 ? 6.465 7.204 -13.751 1.00 77.50 81 TYR A CA 1
ATOM 645 C C . TYR A 1 81 ? 4.973 7.055 -14.025 1.00 77.50 81 TYR A C 1
ATOM 647 O O . TYR A 1 81 ? 4.432 7.723 -14.905 1.00 77.50 81 TYR A O 1
ATOM 655 N N . GLY A 1 82 ? 4.311 6.188 -13.265 1.00 78.56 82 GLY A N 1
ATOM 656 C CA . GLY A 1 82 ? 2.865 6.000 -13.334 1.00 78.56 82 GLY A CA 1
ATOM 657 C C . GLY A 1 82 ? 2.231 6.140 -11.959 1.00 78.56 82 GLY A C 1
ATOM 658 O O . GLY A 1 82 ? 2.739 5.575 -10.992 1.00 78.56 82 GLY A O 1
ATOM 659 N N . ILE A 1 83 ? 1.118 6.872 -11.891 1.00 83.06 83 ILE A N 1
ATOM 660 C CA . ILE A 1 83 ? 0.225 6.906 -10.730 1.00 83.06 83 ILE A CA 1
ATOM 661 C C . ILE A 1 83 ? -1.112 6.330 -11.186 1.00 83.06 83 ILE A C 1
ATOM 663 O O . ILE A 1 83 ? -1.718 6.854 -12.120 1.00 83.06 83 ILE A O 1
ATOM 667 N N . SER A 1 84 ? -1.568 5.260 -10.541 1.00 82.81 84 SER A N 1
ATOM 668 C CA . SER A 1 84 ? -2.870 4.649 -10.810 1.00 82.81 84 SER A CA 1
ATOM 669 C C . SER A 1 84 ? -3.708 4.637 -9.542 1.00 82.81 84 SER A C 1
ATOM 671 O O . SER A 1 84 ? -3.248 4.173 -8.498 1.00 82.81 84 SER A O 1
ATOM 673 N N . LEU A 1 85 ? -4.947 5.112 -9.646 1.00 81.44 85 LEU A N 1
ATOM 674 C CA . LEU A 1 85 ? -5.954 4.992 -8.598 1.00 81.44 85 LEU A CA 1
ATOM 675 C C . LEU A 1 85 ? -6.866 3.816 -8.948 1.00 81.44 85 LEU A C 1
ATOM 677 O O . LEU A 1 85 ? -7.469 3.813 -10.019 1.00 81.44 85 LEU A O 1
ATOM 681 N N . ASN A 1 86 ? -6.978 2.831 -8.067 1.00 83.06 86 ASN A N 1
ATOM 682 C CA . ASN A 1 86 ? -7.973 1.774 -8.199 1.00 83.06 86 ASN A CA 1
ATOM 683 C C . ASN A 1 86 ? -8.904 1.846 -6.984 1.00 83.06 86 ASN A C 1
ATOM 685 O O . ASN A 1 86 ? -8.471 1.745 -5.840 1.00 83.06 86 ASN A O 1
ATOM 689 N N . MET A 1 87 ? -10.186 2.109 -7.242 1.00 81.69 87 MET A N 1
ATOM 690 C CA . MET A 1 87 ? -11.215 2.281 -6.209 1.00 81.69 87 MET A CA 1
ATOM 691 C C . MET A 1 87 ? -12.113 1.048 -6.051 1.00 81.69 87 MET A C 1
ATOM 693 O O . MET A 1 87 ? -13.022 1.065 -5.227 1.00 81.69 87 MET A O 1
ATOM 697 N N . ASP A 1 88 ? -11.845 -0.034 -6.783 1.00 85.62 88 ASP A N 1
ATOM 698 C CA . ASP A 1 88 ? -12.735 -1.201 -6.874 1.00 85.62 88 ASP A CA 1
ATOM 699 C C . ASP A 1 88 ? -12.583 -2.168 -5.690 1.00 85.62 88 ASP A C 1
ATOM 701 O O . ASP A 1 88 ? -13.220 -3.219 -5.635 1.00 85.62 88 ASP A O 1
ATOM 705 N N . SER A 1 89 ? -11.726 -1.829 -4.726 1.00 84.12 89 SER A N 1
ATOM 706 C CA . SER A 1 89 ? -11.460 -2.644 -3.545 1.00 84.12 89 SER A CA 1
ATOM 707 C C . SER A 1 89 ? -11.948 -1.960 -2.271 1.00 84.12 89 SER A C 1
ATOM 709 O O . SER A 1 89 ? -11.696 -0.782 -2.028 1.00 84.12 89 SER A O 1
ATOM 711 N N . PHE A 1 90 ? -12.631 -2.723 -1.424 1.00 91.75 90 PHE A N 1
ATOM 712 C CA . PHE A 1 90 ? -12.986 -2.331 -0.066 1.00 91.75 90 PHE A CA 1
ATOM 713 C C . PHE A 1 90 ? -12.584 -3.457 0.878 1.00 91.75 90 PHE A C 1
ATOM 715 O O . PHE A 1 90 ? -12.865 -4.628 0.617 1.00 91.75 90 PHE A O 1
ATOM 722 N N . TYR A 1 91 ? -11.925 -3.103 1.973 1.00 92.62 91 TYR A N 1
ATOM 723 C CA . TYR A 1 91 ? -11.473 -4.043 2.984 1.00 92.62 91 TYR A CA 1
ATOM 724 C C . TYR A 1 91 ? -12.049 -3.655 4.344 1.00 92.62 91 TYR A C 1
ATOM 726 O O . TYR A 1 91 ? -12.005 -2.492 4.743 1.00 92.62 91 TYR A O 1
ATOM 734 N N . LEU A 1 92 ? -12.537 -4.653 5.079 1.00 95.94 92 LEU A N 1
ATOM 735 C CA . LEU A 1 92 ? -12.982 -4.541 6.463 1.00 95.94 92 LEU A CA 1
ATOM 736 C C . LEU A 1 92 ? -12.401 -5.718 7.250 1.00 95.94 92 LEU A C 1
ATOM 738 O O . LEU A 1 92 ? -12.518 -6.865 6.821 1.00 95.94 92 LEU A O 1
ATOM 742 N N . GLY A 1 93 ? -11.784 -5.447 8.397 1.00 95.25 93 GLY A N 1
ATOM 743 C CA . GLY A 1 93 ? -11.133 -6.478 9.201 1.00 95.25 93 GLY A CA 1
ATOM 744 C C . GLY A 1 93 ? -10.946 -6.096 10.664 1.00 95.25 93 GLY A C 1
ATOM 745 O O . GLY A 1 93 ? -11.240 -4.978 11.084 1.00 95.25 93 GLY A O 1
ATOM 746 N N . LEU A 1 94 ? -10.439 -7.047 11.447 1.00 96.00 94 LEU A N 1
ATOM 747 C CA . LEU A 1 94 ? -10.034 -6.848 12.837 1.00 96.00 94 LEU A CA 1
ATOM 748 C C . LEU A 1 94 ? -8.507 -6.753 12.918 1.00 96.00 94 LEU A C 1
ATOM 750 O O . LEU A 1 94 ? -7.799 -7.526 12.279 1.00 96.00 94 LEU A O 1
ATOM 754 N N . ALA A 1 95 ? -8.014 -5.824 13.728 1.00 94.50 95 ALA A N 1
ATOM 755 C CA . ALA A 1 95 ? -6.603 -5.599 14.003 1.00 94.50 95 ALA A CA 1
ATOM 756 C C . ALA A 1 95 ? -6.285 -5.985 15.452 1.00 94.50 95 ALA A C 1
ATOM 758 O O . ALA A 1 95 ? -7.028 -5.618 16.367 1.00 94.50 95 ALA A O 1
ATOM 759 N N . TYR A 1 96 ? -5.162 -6.673 15.665 1.00 95.25 96 TYR A N 1
ATOM 760 C CA . TYR A 1 96 ? -4.613 -6.952 16.992 1.00 95.25 96 TYR A CA 1
ATOM 761 C C . TYR A 1 96 ? -3.218 -6.329 17.127 1.00 95.25 96 TYR A C 1
ATOM 763 O O . TYR A 1 96 ? -2.369 -6.525 16.259 1.00 95.25 96 TYR A O 1
ATOM 771 N N . TYR A 1 97 ? -2.985 -5.586 18.209 1.00 92.94 97 TYR A N 1
ATOM 772 C CA . TYR A 1 97 ? -1.724 -4.904 18.505 1.00 92.94 97 TYR A CA 1
ATOM 773 C C . TYR A 1 97 ? -1.004 -5.623 19.656 1.00 92.94 97 TYR A C 1
ATOM 775 O O . TYR A 1 97 ? -1.590 -5.803 20.730 1.00 92.94 97 TYR A O 1
ATOM 783 N N . PHE A 1 98 ? 0.240 -6.052 19.407 1.00 92.88 98 PHE A N 1
ATOM 784 C CA . PHE A 1 98 ? 1.082 -6.786 20.360 1.00 92.88 98 PHE A CA 1
ATOM 785 C C . PHE A 1 98 ? 1.718 -5.871 21.405 1.00 92.88 98 PHE A C 1
ATOM 787 O O . PHE A 1 98 ? 2.259 -4.815 21.008 1.00 92.88 98 PHE A O 1
#

pLDDT: mean 71.35, std 20.12, range [35.16, 96.62]

Sequence (98 aa):
MYQFQKNTKESTDTTVVYPTSDPAYQELTTHIVNISLFPGFVYKVSPKLGIQSSIGNIFFNNSIIENQSLLYDNHNKTSNYGISLNMDSFYLGLAYYF

Foldseek 3Di:
DDDDDDPDDDDPPPPPPDPPPDPPPFDKDKDKDKDKDWDWDWAAPDPFKTKIKTFWIKIWIWIWIFTPDDPDPPGDIDIDIDIDTDGPDIDIDMGGDD

Nearest PDB structures (foldseek):
  5ly6-assembly1_B  TM=3.324E-01  e=3.809E-01  Streptococcus pneumoniae D39
  8a1d-assembly1_D  TM=3.519E-01  e=1.399E+00  Mus musculus
  4f2a-assembly1_A  TM=3.324E-01  e=3.267E+00  Homo sapiens
  1ewf-assembly1_A  TM=2.785E-01  e=3.267E+00  Homo sapiens
  7qun-assembly1_D  TM=1.804E-01  e=2.757E+00  Sus scrofa domesticus

Radius of gyration: 33.05 Å; Cα contacts (8 Å, |Δi|>4): 146; chains: 1; bounding box: 68×21×103 Å

Solvent-accessible surface area (backbone atoms only — not comparable t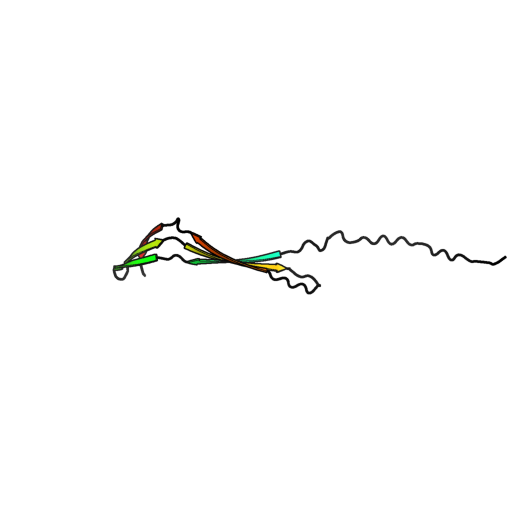o full-atom values): 6397 Å² total; per-residue (Å²): 138,86,89,78,88,80,85,77,77,84,81,80,83,74,78,77,79,71,76,86,70,67,83,81,76,66,56,68,50,73,49,76,49,78,48,77,47,67,54,62,53,70,50,70,80,45,100,42,34,26,44,34,37,35,51,28,39,39,39,38,41,38,39,42,41,40,72,57,85,62,105,58,98,71,86,67,73,52,75,48,82,47,81,45,82,45,73,92,45,77,48,78,49,78,43,77,56,133

Secondary structure (DSSP, 8-state):
-------------------S--TT---EEEEEEEEEE--EEEEESSSSEEEEEEEEEEEEEEEEEEE---SS-----EEEEEEEEEEEEEEEEEEE--